Protein AF-A0A1N6KSN2-F1 (afdb_monomer_lite)

Radius of gyration: 19.01 Å; chains: 1; bounding box: 56×44×42 Å

Structure (mmCIF, N/CA/C/O backbone):
data_AF-A0A1N6KSN2-F1
#
_entry.id   AF-A0A1N6KSN2-F1
#
loop_
_atom_site.group_PDB
_atom_site.id
_atom_site.type_symbol
_atom_site.label_atom_id
_atom_site.label_alt_id
_atom_site.label_comp_id
_atom_site.label_asym_id
_atom_site.label_entity_id
_atom_site.label_seq_id
_atom_site.pdbx_PDB_ins_code
_atom_site.Cartn_x
_atom_site.Cartn_y
_atom_site.Cartn_z
_atom_site.occupancy
_atom_site.B_iso_or_equiv
_atom_site.auth_seq_id
_atom_site.auth_comp_id
_atom_site.auth_asym_id
_atom_site.auth_atom_id
_atom_site.pdbx_PDB_model_num
ATOM 1 N N . MET A 1 1 ? -28.261 -32.084 0.278 1.00 68.81 1 MET A N 1
ATOM 2 C CA . MET A 1 1 ? -27.807 -31.202 1.374 1.00 68.81 1 MET A CA 1
ATOM 3 C C . MET A 1 1 ? -26.708 -30.315 0.820 1.00 68.81 1 MET A C 1
ATOM 5 O O . MET A 1 1 ? -25.765 -30.848 0.254 1.00 68.81 1 MET A O 1
ATOM 9 N N . ILE A 1 2 ? -26.867 -28.996 0.893 1.00 79.31 2 ILE A N 1
ATOM 10 C CA . ILE A 1 2 ? -25.819 -28.039 0.513 1.00 79.31 2 ILE A CA 1
ATOM 11 C C . ILE A 1 2 ? -24.909 -27.906 1.736 1.00 79.31 2 ILE A C 1
ATOM 13 O O . ILE A 1 2 ? -25.411 -27.641 2.828 1.00 79.31 2 ILE A O 1
ATOM 17 N N . CYS A 1 3 ? -23.606 -28.151 1.588 1.00 79.75 3 CYS A N 1
ATOM 18 C CA . CYS A 1 3 ? -22.663 -27.915 2.680 1.00 79.75 3 CYS A CA 1
ATOM 19 C C . CYS A 1 3 ? -22.735 -26.440 3.108 1.00 79.75 3 CYS A C 1
ATOM 21 O O . CYS A 1 3 ? -22.799 -25.570 2.234 1.00 79.75 3 CYS A O 1
ATOM 23 N N . PRO A 1 4 ? -22.720 -26.133 4.417 1.00 83.50 4 PRO A N 1
ATOM 24 C CA . PRO A 1 4 ? -22.638 -24.750 4.861 1.00 83.50 4 PRO A CA 1
ATOM 25 C C . PRO A 1 4 ? -21.364 -24.101 4.296 1.00 83.50 4 PRO A C 1
ATOM 27 O O . PRO A 1 4 ? -20.349 -24.789 4.136 1.00 83.50 4 PRO A O 1
ATOM 30 N N . PRO A 1 5 ? -21.397 -22.796 3.972 1.00 84.69 5 PRO A N 1
ATOM 31 C CA . PRO A 1 5 ? -20.230 -22.109 3.443 1.00 84.69 5 PRO A CA 1
ATOM 32 C C . PRO A 1 5 ? -19.075 -22.200 4.439 1.00 84.69 5 PRO A C 1
ATOM 34 O O . PRO A 1 5 ? -19.265 -22.084 5.653 1.00 84.69 5 PRO A O 1
ATOM 37 N N . HIS A 1 6 ? -17.865 -22.403 3.920 1.00 84.50 6 HIS A N 1
ATOM 38 C CA . HIS A 1 6 ? -16.674 -22.377 4.754 1.00 84.50 6 HIS A CA 1
ATOM 39 C C . HIS A 1 6 ? -16.529 -21.005 5.426 1.00 84.50 6 HIS A C 1
ATOM 41 O O . HIS A 1 6 ? -16.805 -19.979 4.794 1.00 84.50 6 HIS A O 1
ATOM 47 N N . PRO A 1 7 ? -16.073 -20.963 6.691 1.00 85.94 7 PRO A N 1
ATOM 48 C CA . PRO A 1 7 ? -15.763 -19.697 7.330 1.00 85.94 7 PRO A CA 1
ATOM 49 C C . PRO A 1 7 ? -14.692 -18.958 6.511 1.00 85.94 7 PRO A C 1
ATOM 51 O O . PRO A 1 7 ? -13.783 -19.598 5.970 1.00 85.94 7 PRO A O 1
ATOM 54 N N . PRO A 1 8 ? -14.766 -17.618 6.418 1.00 86.19 8 PRO A N 1
ATOM 55 C CA . PRO A 1 8 ? -13.778 -16.844 5.682 1.00 86.19 8 PRO A CA 1
ATOM 56 C C . PRO A 1 8 ? -12.383 -17.085 6.258 1.00 86.19 8 PRO A C 1
ATOM 58 O O . PRO A 1 8 ? -12.214 -17.202 7.474 1.00 86.19 8 PRO A O 1
ATOM 61 N N . ALA A 1 9 ? -11.370 -17.137 5.395 1.00 92.25 9 ALA A N 1
ATOM 62 C CA . ALA A 1 9 ? -9.987 -17.286 5.832 1.00 92.25 9 ALA A CA 1
ATOM 63 C C . ALA A 1 9 ? -9.600 -16.161 6.810 1.00 92.25 9 ALA A C 1
ATOM 65 O O . ALA A 1 9 ? -10.064 -15.028 6.674 1.00 92.25 9 ALA A O 1
ATOM 66 N N . LYS A 1 10 ? -8.701 -16.441 7.766 1.00 91.19 10 LYS A N 1
ATOM 67 C CA . LYS A 1 10 ? -8.239 -15.447 8.761 1.00 91.19 10 LYS A CA 1
ATOM 68 C C . LYS A 1 10 ? -7.744 -14.146 8.117 1.00 91.19 10 LYS A C 1
ATOM 70 O O . LYS A 1 10 ? -7.978 -13.073 8.658 1.00 91.19 10 LYS A O 1
ATOM 75 N N . LEU A 1 11 ? -7.109 -14.247 6.946 1.00 88.69 11 LEU A N 1
ATOM 76 C CA . LEU A 1 11 ? -6.671 -13.097 6.153 1.00 88.69 11 LEU A CA 1
ATOM 77 C C . LEU A 1 11 ? -7.849 -12.200 5.749 1.00 88.69 11 LEU A C 1
ATOM 79 O O . LEU A 1 11 ? -7.788 -10.989 5.926 1.00 88.69 11 LEU A O 1
ATOM 83 N N . VAL A 1 12 ? -8.933 -12.801 5.255 1.00 89.94 12 VAL A N 1
ATOM 84 C CA . VAL A 1 12 ? -10.146 -12.080 4.851 1.00 89.94 12 VAL A CA 1
ATOM 85 C C . VAL A 1 12 ? -10.809 -11.452 6.071 1.00 89.94 12 VAL A C 1
ATOM 87 O O . VAL A 1 12 ? -11.168 -10.284 6.023 1.00 89.94 12 VAL A O 1
ATOM 90 N N . GLN A 1 13 ? -10.907 -12.182 7.186 1.00 91.50 13 GLN A N 1
ATOM 91 C CA . GLN A 1 13 ? -11.466 -11.642 8.430 1.00 91.50 13 GLN A CA 1
ATOM 92 C C . GLN A 1 13 ? -10.679 -10.422 8.925 1.00 91.50 13 GLN A C 1
ATOM 94 O O . GLN A 1 13 ? -11.270 -9.389 9.225 1.00 91.50 13 GLN A O 1
ATOM 99 N N . GLY A 1 14 ? -9.346 -10.514 8.958 1.00 90.50 14 GLY A N 1
ATOM 100 C CA . GLY A 1 14 ? -8.481 -9.402 9.351 1.00 90.50 14 GLY A CA 1
ATOM 101 C C . GLY A 1 14 ? -8.515 -8.237 8.362 1.00 90.50 14 GLY A C 1
ATOM 102 O O . GLY A 1 14 ? -8.402 -7.084 8.762 1.00 90.50 14 GLY A O 1
ATOM 103 N N . TRP A 1 15 ? -8.701 -8.505 7.069 1.00 88.88 15 TRP A N 1
ATOM 104 C CA . TRP A 1 15 ? -8.874 -7.445 6.082 1.00 88.88 15 TRP A CA 1
ATOM 105 C C . TRP A 1 15 ? -10.213 -6.719 6.270 1.00 88.88 15 TRP A C 1
ATOM 107 O O . TRP A 1 15 ? -10.214 -5.498 6.399 1.00 88.88 1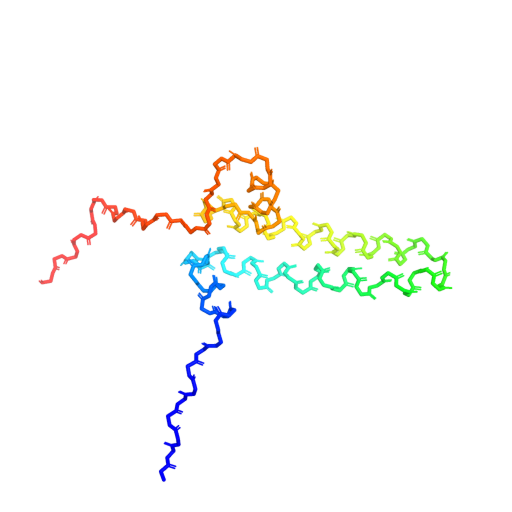5 TRP A O 1
ATOM 117 N N . MET A 1 16 ? -11.318 -7.457 6.407 1.00 90.06 16 MET A N 1
ATOM 118 C CA . MET A 1 16 ? -12.652 -6.899 6.665 1.00 90.06 16 MET A CA 1
ATOM 119 C C . MET A 1 16 ? -12.712 -6.102 7.973 1.00 90.06 16 MET A C 1
ATOM 121 O O . MET A 1 16 ? -13.362 -5.065 8.033 1.00 90.06 16 MET A O 1
ATOM 125 N N . ALA A 1 17 ? -12.009 -6.548 9.018 1.00 90.50 17 ALA A N 1
ATOM 126 C CA . ALA A 1 17 ? -11.968 -5.841 10.297 1.00 90.50 17 ALA A CA 1
ATOM 127 C C . ALA A 1 17 ? -11.315 -4.450 10.206 1.00 90.50 17 ALA A C 1
ATOM 129 O O . ALA A 1 17 ? -11.661 -3.575 10.992 1.00 90.50 17 ALA A O 1
ATOM 130 N N . ARG A 1 18 ? -10.389 -4.243 9.260 1.00 89.81 18 ARG A N 1
ATOM 131 C CA . ARG A 1 18 ? -9.634 -2.986 9.088 1.00 89.81 18 ARG A CA 1
ATOM 132 C C . ARG A 1 18 ? -10.245 -2.023 8.065 1.00 89.81 18 ARG A C 1
ATOM 134 O O . ARG A 1 18 ? -9.769 -0.901 7.949 1.00 89.81 18 ARG A O 1
ATOM 141 N N . HIS A 1 19 ? -11.264 -2.466 7.331 1.00 92.19 19 HIS A N 1
ATOM 142 C CA . HIS A 1 19 ? -11.942 -1.695 6.285 1.00 92.19 19 HIS A CA 1
ATOM 143 C C . HIS A 1 19 ? -13.442 -1.673 6.577 1.00 92.19 19 HIS A C 1
ATOM 145 O O . HIS A 1 19 ? -14.236 -2.310 5.882 1.00 92.19 19 HIS A O 1
ATOM 151 N N . GLN A 1 20 ? -13.819 -1.006 7.667 1.00 92.25 20 GLN A N 1
ATOM 152 C CA . GLN A 1 20 ? -15.211 -0.903 8.090 1.00 92.25 20 GLN A CA 1
ATOM 153 C C . GLN A 1 20 ? -15.933 0.223 7.341 1.00 92.25 20 GLN A C 1
ATOM 155 O O . GLN A 1 20 ? -17.146 0.138 7.139 1.00 92.25 20 GLN A O 1
ATOM 160 N N . ASP A 1 21 ? -15.212 1.268 6.916 1.00 91.06 21 ASP A N 1
ATOM 161 C CA . ASP A 1 21 ? -15.767 2.337 6.094 1.00 91.06 21 ASP A CA 1
ATOM 162 C C . ASP A 1 21 ? -15.877 1.902 4.616 1.00 91.06 21 ASP A C 1
ATOM 164 O O . ASP A 1 21 ? -14.878 1.524 3.993 1.00 91.06 21 ASP A O 1
ATOM 168 N N . PRO A 1 22 ? -17.072 1.997 3.999 1.00 93.88 22 PRO A N 1
ATOM 169 C CA . PRO A 1 22 ? -17.262 1.618 2.600 1.00 93.88 22 PRO A CA 1
ATOM 170 C C . PRO A 1 22 ? -16.384 2.405 1.620 1.00 93.88 22 PRO A C 1
ATOM 172 O O . PRO A 1 22 ? -15.995 1.874 0.583 1.00 93.88 22 PRO A O 1
ATOM 175 N N . THR A 1 23 ? -16.055 3.661 1.933 1.00 94.44 23 THR A N 1
ATOM 176 C CA . THR A 1 23 ? -15.193 4.500 1.089 1.00 94.44 23 THR A CA 1
ATOM 177 C C . THR A 1 23 ? -13.774 3.962 1.109 1.00 94.44 23 THR A C 1
ATOM 179 O O . THR A 1 23 ? -13.191 3.729 0.053 1.00 94.44 23 THR A O 1
ATOM 182 N N . SER A 1 24 ? -13.238 3.707 2.305 1.00 94.00 24 SER A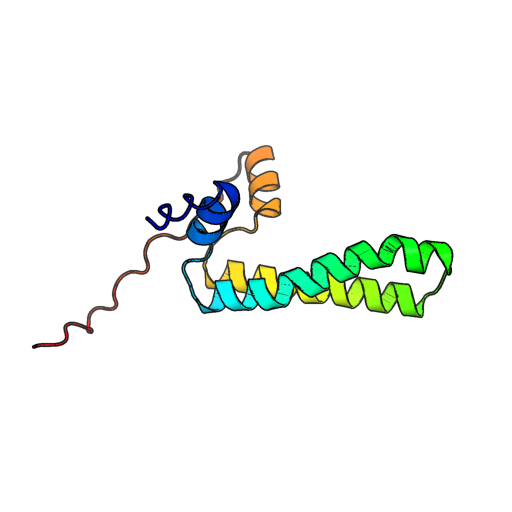 N 1
ATOM 183 C CA . SER A 1 24 ? -11.924 3.086 2.481 1.00 94.00 24 SER A CA 1
ATOM 184 C C . SER A 1 24 ? -11.845 1.742 1.758 1.00 94.00 24 SER A C 1
ATOM 186 O O . SER A 1 24 ? -10.911 1.507 0.989 1.00 94.00 24 SER A O 1
ATOM 188 N N . PHE A 1 25 ? -12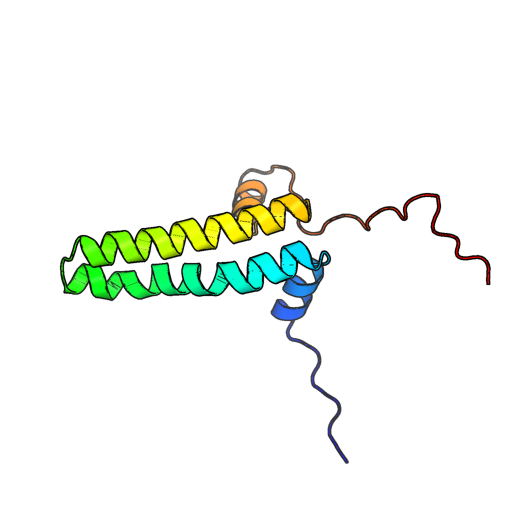.862 0.892 1.922 1.00 95.19 25 PHE A N 1
ATOM 189 C CA . PHE A 1 25 ? -12.959 -0.400 1.245 1.00 95.19 25 PHE A CA 1
ATOM 190 C C . PHE A 1 25 ? -12.891 -0.263 -0.283 1.00 95.19 25 PHE A C 1
ATOM 192 O O . PHE A 1 25 ? -12.095 -0.939 -0.936 1.00 95.19 25 PHE A O 1
ATOM 199 N N . VAL A 1 26 ? -13.700 0.626 -0.869 1.00 97.44 26 VAL A N 1
ATOM 200 C CA . VAL A 1 26 ? -13.745 0.833 -2.326 1.00 97.44 26 VAL A CA 1
ATOM 201 C C . VAL A 1 26 ? -12.427 1.399 -2.845 1.00 97.44 26 VAL A C 1
ATOM 203 O O . VAL A 1 26 ? -11.929 0.930 -3.868 1.00 97.44 26 VAL A O 1
ATOM 206 N N . LEU A 1 27 ? -11.823 2.353 -2.132 1.00 97.75 27 LEU A N 1
ATOM 207 C CA . LEU A 1 27 ? -10.510 2.886 -2.492 1.00 97.75 27 LEU A CA 1
ATOM 208 C C . LEU A 1 27 ? -9.456 1.774 -2.521 1.00 97.75 27 LEU A C 1
ATOM 210 O O . LEU A 1 27 ? -8.676 1.705 -3.465 1.00 97.75 27 LEU A O 1
ATOM 214 N N . HIS A 1 28 ? -9.484 0.836 -1.574 1.00 96.62 28 HIS A N 1
ATOM 215 C CA . HIS A 1 28 ? -8.593 -0.325 -1.608 1.00 96.62 28 HIS A CA 1
ATOM 216 C C . HIS A 1 28 ? -8.881 -1.265 -2.780 1.00 96.62 28 HIS A C 1
ATOM 218 O O . HIS A 1 28 ? -7.945 -1.705 -3.445 1.00 96.62 28 HIS A O 1
ATOM 224 N N . MET A 1 29 ? -10.151 -1.538 -3.089 1.00 97.31 29 MET A N 1
ATOM 225 C CA . MET A 1 29 ? -10.512 -2.352 -4.258 1.00 97.31 29 MET A CA 1
ATOM 226 C C . MET A 1 29 ? -10.029 -1.740 -5.578 1.00 97.31 29 MET A C 1
ATOM 228 O O . MET A 1 29 ? -9.665 -2.480 -6.489 1.00 97.31 29 MET A O 1
ATOM 232 N N . ILE A 1 30 ? -9.974 -0.409 -5.674 1.00 98.12 30 ILE A N 1
ATOM 233 C CA . ILE A 1 30 ? -9.451 0.306 -6.846 1.00 98.12 30 ILE A CA 1
ATOM 234 C C . ILE A 1 30 ? -7.919 0.398 -6.816 1.00 98.12 30 ILE A C 1
ATOM 236 O O . ILE A 1 30 ? -7.285 0.280 -7.860 1.00 98.12 30 ILE A O 1
ATOM 240 N N . GLY A 1 31 ? -7.314 0.617 -5.647 1.00 98.19 31 GLY A N 1
ATOM 241 C CA . GLY A 1 31 ? -5.882 0.880 -5.502 1.00 98.19 31 GLY A CA 1
ATOM 242 C C . GLY A 1 31 ? -4.997 -0.369 -5.503 1.00 98.19 31 GLY A C 1
ATOM 243 O O . GLY A 1 31 ? -3.886 -0.322 -6.029 1.00 98.19 31 GLY A O 1
ATOM 244 N N . ILE A 1 32 ? -5.477 -1.504 -4.979 1.00 97.25 32 ILE A N 1
ATOM 245 C CA . ILE A 1 32 ? -4.695 -2.751 -4.910 1.00 97.25 32 ILE A CA 1
ATOM 246 C C . ILE A 1 32 ? -4.319 -3.279 -6.310 1.00 97.25 32 ILE A C 1
ATOM 248 O O . ILE A 1 32 ? -3.133 -3.556 -6.524 1.00 97.25 32 ILE A O 1
ATOM 252 N N . PRO A 1 33 ? -5.247 -3.407 -7.285 1.00 98.44 33 PRO A N 1
ATOM 253 C CA . PRO A 1 33 ? -4.912 -3.928 -8.611 1.00 98.44 33 PRO A CA 1
ATOM 254 C C . PRO A 1 33 ? -3.782 -3.174 -9.340 1.00 98.44 33 PRO A C 1
ATOM 256 O O . PRO A 1 33 ? -2.833 -3.839 -9.762 1.00 98.44 33 PRO A O 1
ATOM 259 N N . PRO A 1 34 ? -3.797 -1.828 -9.475 1.00 98.44 34 PRO A N 1
ATOM 260 C CA . PRO A 1 34 ? -2.703 -1.106 -10.121 1.00 98.44 34 PRO A CA 1
ATOM 261 C C . PRO A 1 34 ? -1.397 -1.183 -9.324 1.00 98.44 34 PRO A C 1
ATOM 263 O O . PRO A 1 34 ? -0.340 -1.287 -9.939 1.00 98.44 34 PRO A O 1
ATOM 266 N N . THR A 1 35 ? -1.430 -1.233 -7.988 1.00 98.31 35 THR A N 1
ATOM 267 C CA . THR A 1 35 ? -0.206 -1.442 -7.199 1.00 98.31 35 THR A CA 1
ATOM 268 C C . THR A 1 35 ? 0.435 -2.796 -7.485 1.00 98.31 35 THR A C 1
ATOM 270 O O . THR A 1 35 ? 1.638 -2.856 -7.746 1.00 98.31 35 THR A O 1
ATOM 273 N N . ILE A 1 36 ? -0.356 -3.875 -7.494 1.00 98.19 36 ILE A N 1
ATOM 274 C CA . ILE A 1 36 ? 0.134 -5.216 -7.842 1.00 98.19 36 ILE A CA 1
ATOM 275 C C . ILE A 1 36 ? 0.668 -5.220 -9.276 1.00 98.19 36 ILE A C 1
ATOM 277 O O . ILE A 1 36 ? 1.776 -5.695 -9.517 1.00 98.19 36 ILE A O 1
ATOM 281 N N . LEU A 1 37 ? -0.082 -4.654 -10.224 1.00 98.25 37 LEU A N 1
ATOM 282 C CA . LEU A 1 37 ? 0.326 -4.598 -11.625 1.00 98.25 37 LEU A CA 1
ATOM 283 C C . LEU A 1 37 ? 1.631 -3.812 -11.816 1.00 98.25 37 LEU A C 1
ATOM 285 O O . LEU A 1 37 ? 2.502 -4.259 -12.556 1.00 98.25 37 LEU A O 1
ATOM 289 N N . GLY A 1 38 ? 1.796 -2.688 -11.115 1.00 97.88 38 GLY A N 1
ATOM 290 C CA . GLY A 1 38 ? 3.026 -1.898 -11.113 1.00 97.88 38 GLY A CA 1
ATOM 291 C C . GLY A 1 38 ? 4.247 -2.736 -10.728 1.00 97.88 38 GLY A C 1
ATOM 292 O O . GLY A 1 38 ? 5.240 -2.725 -11.454 1.00 97.88 38 GLY A O 1
ATOM 293 N N . ILE A 1 39 ? 4.146 -3.537 -9.659 1.00 97.62 39 ILE A N 1
ATOM 294 C CA . ILE A 1 39 ? 5.208 -4.468 -9.234 1.00 97.62 39 ILE A CA 1
ATOM 295 C C . ILE A 1 39 ? 5.438 -5.565 -10.281 1.00 97.62 39 ILE A C 1
ATOM 297 O O . ILE A 1 39 ? 6.578 -5.854 -10.640 1.00 97.62 39 ILE A O 1
ATOM 301 N N . LEU A 1 40 ? 4.370 -6.179 -10.798 1.00 97.88 40 LEU A N 1
ATOM 302 C CA . LEU A 1 40 ? 4.474 -7.256 -11.790 1.00 97.88 40 LEU A CA 1
ATOM 303 C C . LEU A 1 40 ? 5.071 -6.791 -13.128 1.00 97.88 40 LEU A C 1
ATOM 305 O O . LEU A 1 40 ? 5.564 -7.617 -13.893 1.00 97.88 40 LEU A O 1
ATOM 309 N N . MET A 1 41 ? 5.077 -5.485 -13.407 1.00 96.75 41 MET A N 1
ATOM 310 C CA . MET A 1 41 ? 5.747 -4.902 -14.574 1.00 96.75 41 MET A CA 1
ATOM 311 C C . MET A 1 41 ? 7.274 -4.803 -14.425 1.00 96.75 41 MET A C 1
ATOM 313 O O . MET A 1 41 ? 7.950 -4.561 -15.428 1.00 96.75 41 MET A O 1
ATOM 317 N N . ILE A 1 42 ? 7.838 -5.020 -13.226 1.00 93.94 42 ILE A N 1
ATOM 318 C CA . ILE A 1 42 ? 9.286 -4.900 -12.990 1.00 93.94 42 ILE A CA 1
ATOM 319 C C . ILE A 1 42 ? 10.108 -5.804 -13.924 1.00 93.94 42 ILE A C 1
ATOM 321 O O . ILE A 1 42 ? 10.941 -5.272 -14.659 1.00 93.94 42 ILE A O 1
ATOM 325 N N . PRO A 1 43 ? 9.853 -7.128 -14.002 1.00 96.25 43 PRO A N 1
ATOM 326 C CA . PRO A 1 43 ? 10.609 -8.010 -14.889 1.00 96.25 43 PRO A CA 1
ATOM 327 C C . PRO A 1 43 ? 10.540 -7.581 -16.361 1.00 96.25 43 PRO A C 1
ATOM 329 O O . PRO A 1 43 ? 11.533 -7.664 -17.082 1.00 96.25 43 PRO A O 1
ATOM 332 N N . ILE A 1 44 ? 9.382 -7.071 -16.797 1.00 95.88 44 ILE A N 1
ATOM 333 C CA . ILE A 1 44 ? 9.132 -6.672 -18.186 1.00 95.88 44 ILE A CA 1
ATOM 334 C C . ILE A 1 44 ? 9.978 -5.457 -18.552 1.00 95.88 44 ILE A C 1
ATOM 336 O O . ILE A 1 44 ? 10.694 -5.502 -19.552 1.00 95.88 44 ILE A O 1
ATOM 340 N N . TYR A 1 45 ? 9.949 -4.382 -17.755 1.00 93.81 45 TYR A N 1
ATOM 341 C CA . TYR A 1 45 ? 10.779 -3.223 -18.088 1.00 93.81 45 TYR A CA 1
ATOM 342 C C . TYR A 1 45 ? 12.267 -3.540 -17.928 1.00 93.81 45 TYR A C 1
ATOM 344 O O . TYR A 1 45 ? 13.056 -3.023 -18.714 1.00 93.81 45 TYR A O 1
ATOM 352 N N . THR A 1 46 ? 12.667 -4.385 -16.963 1.00 93.81 46 THR A N 1
ATOM 353 C CA . THR A 1 46 ? 14.081 -4.771 -16.812 1.00 93.81 46 THR A CA 1
ATOM 354 C C . THR A 1 46 ? 14.580 -5.571 -18.010 1.00 93.81 46 THR A C 1
ATOM 356 O O . THR A 1 46 ? 15.703 -5.354 -18.449 1.00 93.81 46 THR A O 1
ATOM 359 N N . TYR A 1 47 ? 13.738 -6.442 -18.577 1.00 97.25 47 TYR A N 1
ATOM 360 C CA . TYR A 1 47 ? 14.062 -7.213 -19.775 1.00 97.25 47 TYR A CA 1
ATOM 361 C C . TYR A 1 47 ? 14.131 -6.327 -21.026 1.00 97.25 47 TYR A C 1
ATOM 363 O O . TYR A 1 47 ? 15.053 -6.448 -21.825 1.00 97.25 47 TYR A O 1
ATOM 371 N N . LEU A 1 48 ? 13.170 -5.414 -21.186 1.00 97.06 48 LEU A N 1
ATOM 372 C CA . LEU A 1 48 ? 13.094 -4.523 -22.348 1.00 97.06 48 LEU A CA 1
ATOM 373 C C . LEU A 1 48 ? 14.023 -3.305 -22.253 1.00 97.06 48 LEU A C 1
ATOM 375 O O . LEU A 1 48 ? 14.174 -2.587 -23.238 1.00 97.06 48 LEU A O 1
ATOM 379 N N . PHE A 1 49 ? 14.570 -3.025 -21.067 1.00 96.31 49 PHE A N 1
ATOM 380 C CA . PHE A 1 49 ? 15.293 -1.796 -20.730 1.00 96.31 49 PHE A CA 1
ATOM 381 C C . PHE A 1 49 ? 14.549 -0.519 -21.181 1.00 96.31 49 PHE A C 1
ATOM 383 O O . PHE A 1 49 ? 15.125 0.424 -21.722 1.00 96.31 49 PHE A O 1
ATOM 390 N N . SER A 1 50 ? 13.225 -0.509 -20.994 1.00 97.25 50 SER A N 1
ATOM 391 C CA . SER A 1 50 ? 12.324 0.488 -21.583 1.00 97.25 50 SER A CA 1
ATOM 392 C C . SER A 1 50 ? 11.879 1.541 -20.570 1.00 97.25 50 SER A C 1
ATOM 394 O O . SER A 1 50 ? 11.118 1.249 -19.643 1.00 97.25 50 SER A O 1
ATOM 396 N N . LEU A 1 51 ? 12.305 2.791 -20.782 1.00 96.56 51 LEU A N 1
ATOM 397 C CA . LEU A 1 51 ? 11.911 3.930 -19.947 1.00 96.56 51 LEU A CA 1
ATOM 398 C C . LEU A 1 51 ? 10.384 4.170 -19.933 1.00 96.56 51 LEU A C 1
ATOM 400 O O . LEU A 1 51 ? 9.844 4.359 -18.844 1.00 96.56 51 LEU A O 1
ATOM 404 N N . PRO A 1 52 ? 9.647 4.112 -21.063 1.00 97.44 52 PRO A N 1
ATOM 405 C CA . PRO A 1 52 ? 8.187 4.227 -21.037 1.00 97.44 52 PRO A CA 1
ATOM 406 C C . PRO A 1 52 ? 7.500 3.175 -20.157 1.00 97.44 52 PRO A C 1
ATOM 408 O O . PRO A 1 52 ? 6.595 3.512 -19.395 1.00 97.44 52 PRO A O 1
ATOM 411 N N . VAL A 1 53 ? 7.946 1.914 -20.217 1.00 97.12 53 VAL A N 1
ATOM 412 C CA . VAL A 1 53 ? 7.369 0.834 -19.396 1.00 97.12 53 VAL A CA 1
ATOM 413 C C . VAL A 1 53 ? 7.711 1.041 -17.922 1.00 97.12 53 VAL A C 1
ATOM 415 O O . VAL A 1 53 ? 6.848 0.844 -17.069 1.00 97.12 53 VAL A O 1
ATOM 418 N N . PHE A 1 54 ? 8.930 1.497 -17.617 1.00 97.31 54 PHE A N 1
ATOM 419 C CA . PHE A 1 54 ? 9.312 1.875 -16.258 1.00 97.31 54 PHE A CA 1
ATOM 420 C C . PHE A 1 54 ? 8.406 2.982 -15.702 1.00 97.31 54 PHE A C 1
ATOM 422 O O . PHE A 1 54 ? 7.859 2.832 -14.613 1.00 97.31 54 PHE A O 1
ATOM 429 N N . LEU A 1 55 ? 8.194 4.067 -16.453 1.00 98.06 55 LEU A N 1
ATOM 430 C CA . LEU A 1 55 ? 7.340 5.172 -16.011 1.00 98.06 55 LEU A CA 1
ATOM 431 C C . LEU A 1 55 ? 5.889 4.723 -15.818 1.00 98.06 55 LEU A C 1
ATOM 433 O O . LEU A 1 55 ? 5.261 5.086 -14.828 1.00 98.06 55 LEU A O 1
ATOM 437 N N . PHE A 1 56 ? 5.369 3.891 -16.721 1.00 97.62 56 PHE A N 1
ATOM 438 C CA . PHE A 1 56 ? 4.031 3.323 -16.589 1.00 97.62 56 PHE A CA 1
ATOM 439 C C . PHE A 1 56 ? 3.900 2.432 -15.341 1.00 97.62 56 PHE A C 1
ATOM 441 O O . PHE A 1 56 ? 2.972 2.608 -14.553 1.00 97.62 56 PHE A O 1
ATOM 448 N N . SER A 1 57 ? 4.861 1.529 -15.116 1.00 97.62 57 SER A N 1
ATOM 449 C CA . SER A 1 57 ? 4.955 0.686 -13.914 1.00 97.62 57 SER A CA 1
ATOM 450 C C . SER A 1 57 ? 4.997 1.529 -12.637 1.00 97.62 57 SER A C 1
ATOM 452 O O . SER A 1 57 ? 4.244 1.265 -11.697 1.00 97.62 57 SER A O 1
ATOM 454 N N . LEU A 1 58 ? 5.814 2.585 -12.629 1.00 98.00 58 LEU A N 1
ATOM 455 C CA . LEU A 1 58 ? 5.957 3.492 -11.497 1.00 98.00 58 LEU A CA 1
ATOM 456 C C . LEU A 1 58 ? 4.654 4.245 -11.202 1.00 98.00 58 LEU A C 1
ATOM 458 O O . LEU A 1 58 ? 4.249 4.317 -10.045 1.00 98.00 58 LEU A O 1
ATOM 462 N N . VAL A 1 59 ? 3.975 4.770 -12.226 1.00 98.38 59 VAL A N 1
ATOM 463 C CA . VAL A 1 59 ? 2.692 5.475 -12.067 1.00 98.38 59 VAL A CA 1
ATOM 464 C C . VAL A 1 59 ? 1.610 4.539 -11.537 1.00 98.38 59 VAL A C 1
ATOM 466 O O . VAL A 1 59 ? 0.879 4.922 -10.626 1.00 98.38 59 VAL A O 1
ATOM 469 N N . LEU A 1 60 ? 1.523 3.309 -12.052 1.00 98.50 60 LEU A N 1
ATOM 470 C CA . LEU A 1 60 ? 0.591 2.304 -11.538 1.00 98.50 60 LEU A CA 1
ATOM 471 C C . LEU A 1 60 ? 0.860 1.989 -10.066 1.00 98.50 60 LEU A C 1
ATOM 473 O O . LEU A 1 60 ? -0.067 1.997 -9.254 1.00 98.50 60 LEU A O 1
ATOM 477 N N . PHE A 1 61 ? 2.129 1.756 -9.721 1.00 98.31 61 PHE A N 1
ATOM 478 C CA . PHE A 1 61 ? 2.529 1.454 -8.356 1.00 98.31 61 PHE A CA 1
ATOM 479 C C . PHE A 1 61 ? 2.197 2.609 -7.412 1.00 98.31 61 PHE A C 1
ATOM 481 O O . PHE A 1 61 ? 1.396 2.434 -6.497 1.00 98.31 61 PHE A O 1
ATOM 488 N N . VAL A 1 62 ? 2.768 3.792 -7.663 1.00 98.44 62 VAL A N 1
ATOM 489 C CA . VAL A 1 62 ? 2.627 4.970 -6.798 1.00 98.44 62 VAL A CA 1
ATOM 490 C C . VAL A 1 62 ? 1.176 5.437 -6.755 1.00 98.44 62 VAL A C 1
ATOM 492 O O . VAL A 1 62 ? 0.649 5.665 -5.672 1.00 98.44 62 VAL A O 1
ATOM 495 N N . GLY A 1 63 ? 0.502 5.526 -7.903 1.00 98.50 63 GLY A N 1
ATOM 496 C CA . GLY A 1 63 ? -0.893 5.957 -7.981 1.00 98.50 63 GLY A CA 1
ATOM 497 C C . GLY A 1 63 ? -1.834 5.019 -7.229 1.00 98.50 63 GLY A C 1
ATOM 498 O O . GLY A 1 63 ? -2.605 5.470 -6.382 1.00 98.50 63 GLY A O 1
ATOM 499 N N . GLY A 1 64 ? -1.727 3.708 -7.465 1.00 98.44 64 GLY A N 1
ATOM 500 C CA . GLY A 1 64 ? -2.507 2.710 -6.730 1.00 98.44 64 GLY A CA 1
ATOM 501 C C . GLY A 1 64 ? -2.237 2.734 -5.226 1.00 98.44 64 GLY A C 1
ATOM 502 O O . GLY A 1 64 ? -3.153 2.588 -4.415 1.00 98.44 64 GLY A O 1
ATOM 503 N N . TYR A 1 65 ? -0.984 2.977 -4.845 1.00 97.94 65 TYR A N 1
ATOM 504 C CA . TYR A 1 65 ? -0.556 2.998 -3.453 1.00 97.94 65 TYR A CA 1
ATOM 505 C C . TYR A 1 65 ? -1.064 4.246 -2.724 1.00 97.94 65 TYR A C 1
ATOM 507 O O . TYR A 1 6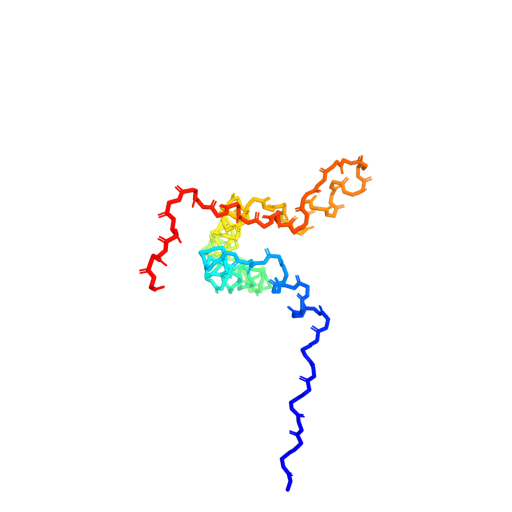5 ? -1.577 4.153 -1.611 1.00 97.94 65 TYR A O 1
ATOM 515 N N . MET A 1 66 ? -1.030 5.410 -3.378 1.00 98.44 66 MET A N 1
ATOM 516 C CA . MET A 1 66 ? -1.603 6.647 -2.840 1.00 98.44 66 MET A CA 1
ATOM 517 C C . MET A 1 66 ? -3.113 6.531 -2.603 1.00 98.44 66 MET A C 1
ATOM 519 O O . MET A 1 66 ? -3.605 7.017 -1.585 1.00 98.44 66 MET A O 1
ATOM 523 N N . ILE A 1 67 ? -3.846 5.858 -3.497 1.00 98.44 67 ILE A N 1
ATOM 524 C CA . ILE A 1 67 ? -5.286 5.609 -3.325 1.00 98.44 67 ILE A CA 1
ATOM 525 C C . ILE A 1 67 ? -5.549 4.764 -2.065 1.00 98.44 67 ILE A C 1
ATOM 527 O O . ILE A 1 67 ? -6.461 5.075 -1.299 1.00 98.44 67 ILE A O 1
ATOM 531 N N . GLN A 1 68 ? -4.734 3.736 -1.812 1.00 97.38 68 GLN A N 1
ATOM 532 C CA . GLN A 1 68 ? -4.842 2.910 -0.600 1.00 97.38 68 GLN A CA 1
ATOM 533 C C . GLN A 1 68 ? -4.546 3.721 0.670 1.00 97.38 68 GLN A C 1
ATOM 535 O O . GLN A 1 68 ? -5.311 3.669 1.632 1.00 97.38 68 GLN A O 1
ATOM 540 N N . PHE A 1 69 ? -3.493 4.548 0.654 1.00 97.06 69 PHE A N 1
ATOM 541 C CA . PHE A 1 69 ? -3.170 5.451 1.766 1.00 97.06 69 PHE A CA 1
ATOM 542 C C . PHE A 1 69 ? -4.300 6.434 2.062 1.00 97.06 69 PHE A C 1
ATOM 544 O O . PHE A 1 69 ? -4.595 6.693 3.228 1.00 97.06 69 PHE A O 1
ATOM 551 N N . LEU A 1 70 ? -4.963 6.953 1.026 1.00 97.69 70 LEU A N 1
ATOM 552 C CA . LEU A 1 70 ? -6.140 7.796 1.200 1.00 97.69 70 LEU A CA 1
ATOM 553 C C . LEU A 1 70 ? -7.285 7.024 1.871 1.00 97.69 70 LEU A C 1
ATOM 555 O O . LEU A 1 70 ? -7.921 7.560 2.773 1.00 97.69 70 LEU A O 1
ATOM 559 N N . GLY A 1 71 ? -7.515 5.766 1.485 1.00 96.12 71 GLY A N 1
ATOM 560 C CA . GLY A 1 71 ? -8.489 4.896 2.149 1.00 96.12 71 GLY A CA 1
ATOM 561 C C . GLY A 1 71 ? -8.203 4.743 3.644 1.00 96.12 71 GLY A C 1
ATOM 562 O O . GLY A 1 71 ? -9.075 5.010 4.468 1.00 96.12 71 GLY A O 1
ATOM 563 N N . HIS A 1 72 ? -6.957 4.426 3.998 1.00 95.44 72 HIS A N 1
ATOM 564 C CA . HIS A 1 72 ? -6.510 4.328 5.391 1.00 95.44 72 HIS A CA 1
ATOM 565 C C . HIS A 1 72 ? -6.660 5.644 6.165 1.00 95.44 72 HIS A C 1
ATOM 567 O O . HIS A 1 72 ? -7.160 5.649 7.290 1.00 95.44 72 HIS A O 1
ATOM 573 N N . ALA A 1 73 ? -6.302 6.775 5.551 1.00 94.69 73 ALA A N 1
ATOM 574 C CA . ALA A 1 73 ? -6.456 8.091 6.162 1.00 94.69 73 ALA A CA 1
ATOM 575 C C . ALA A 1 73 ? -7.928 8.439 6.448 1.00 94.69 73 ALA A C 1
ATOM 577 O O . ALA A 1 73 ? -8.224 9.028 7.487 1.00 94.69 73 ALA A O 1
ATOM 578 N N . LEU A 1 74 ? -8.852 8.058 5.556 1.00 93.62 74 LEU A N 1
ATOM 579 C CA . LEU A 1 74 ? -10.294 8.258 5.739 1.00 93.62 74 LEU A CA 1
ATOM 580 C C . LEU A 1 74 ? -10.901 7.307 6.783 1.00 93.62 74 LEU A C 1
ATOM 582 O O . LEU A 1 74 ? -11.797 7.709 7.524 1.00 93.62 74 LEU A O 1
ATOM 586 N N . GLU A 1 75 ? -10.414 6.067 6.857 1.00 93.38 75 GLU A N 1
ATOM 587 C CA . GLU A 1 75 ? -10.778 5.105 7.908 1.00 93.38 75 GLU A CA 1
ATOM 588 C C . GLU A 1 75 ? -10.253 5.552 9.286 1.00 93.38 75 GLU A C 1
ATOM 590 O O . GLU A 1 75 ? -10.887 5.303 10.309 1.00 93.38 75 GLU A O 1
ATOM 595 N N . GLY A 1 76 ? -9.102 6.232 9.318 1.00 92.94 76 GLY A N 1
ATOM 596 C CA . GLY A 1 76 ? -8.375 6.567 10.543 1.00 92.94 76 GLY A CA 1
ATOM 597 C C . GLY A 1 76 ? -7.487 5.426 11.049 1.00 92.94 76 GLY A C 1
ATOM 598 O O . GLY A 1 76 ? -7.233 5.337 12.250 1.00 92.94 76 GLY A O 1
ATOM 599 N N . THR A 1 77 ? -7.037 4.546 10.151 1.00 94.69 77 THR A N 1
ATOM 600 C CA . THR A 1 77 ? -6.118 3.437 10.445 1.00 94.69 77 THR A CA 1
ATOM 601 C C . THR A 1 77 ? -4.743 3.686 9.836 1.00 94.69 77 THR A C 1
ATOM 603 O O . THR A 1 77 ? -4.592 4.417 8.859 1.00 94.69 77 THR A O 1
ATOM 606 N N . ASP A 1 78 ? -3.718 3.069 10.416 1.00 94.81 78 ASP A N 1
ATOM 607 C CA . ASP A 1 78 ? -2.386 3.031 9.830 1.00 94.81 78 ASP A CA 1
ATOM 608 C C . ASP A 1 78 ? -2.315 1.944 8.736 1.00 94.81 78 ASP A C 1
ATOM 610 O O . ASP A 1 78 ? -2.800 0.826 8.943 1.00 94.81 78 ASP A O 1
ATOM 614 N N . PRO A 1 79 ? -1.661 2.211 7.593 1.00 94.31 79 PRO A N 1
ATOM 615 C CA . PRO A 1 79 ? -1.373 1.183 6.597 1.00 94.31 79 PRO A CA 1
ATOM 616 C C . PRO A 1 79 ? -0.528 0.039 7.171 1.00 94.31 79 PRO A C 1
ATOM 618 O O . PRO A 1 79 ? 0.298 0.239 8.065 1.00 94.31 79 PRO A O 1
ATOM 621 N N . GLY A 1 80 ? -0.696 -1.178 6.649 1.00 91.94 80 GLY A N 1
ATOM 622 C CA . GLY A 1 80 ? -0.088 -2.387 7.224 1.00 91.94 80 GLY A CA 1
ATOM 623 C C . GLY A 1 80 ? 1.440 -2.324 7.338 1.00 91.94 80 GLY A C 1
ATOM 624 O O . GLY A 1 80 ? 2.013 -2.676 8.367 1.00 91.94 80 GLY A O 1
ATOM 625 N N . GLU A 1 81 ? 2.120 -1.829 6.312 1.00 93.06 81 GLU A N 1
ATOM 626 C CA . GLU A 1 81 ? 3.567 -1.621 6.310 1.00 93.06 81 GLU A CA 1
ATOM 627 C C . GLU A 1 81 ? 4.020 -0.540 7.299 1.00 93.06 81 GLU A C 1
ATOM 629 O O . GLU A 1 81 ? 5.066 -0.690 7.936 1.00 93.06 81 GLU A O 1
ATOM 634 N N . VAL A 1 82 ? 3.207 0.502 7.505 1.00 94.75 82 VAL A N 1
ATOM 635 C CA . VAL A 1 82 ? 3.454 1.535 8.518 1.00 94.75 82 VAL A CA 1
ATOM 636 C C . VAL A 1 82 ? 3.288 0.941 9.914 1.00 94.75 82 VAL A C 1
ATOM 638 O O . VAL A 1 82 ? 4.119 1.198 10.781 1.00 94.75 82 VAL A O 1
ATOM 641 N N . ILE A 1 83 ? 2.290 0.080 10.128 1.00 94.00 83 ILE A N 1
ATOM 642 C CA . ILE A 1 83 ? 2.118 -0.680 11.374 1.00 94.00 83 ILE A CA 1
ATOM 643 C C . ILE A 1 83 ? 3.334 -1.567 11.637 1.00 94.00 83 ILE A C 1
ATOM 645 O O . ILE A 1 83 ? 3.857 -1.573 12.750 1.00 94.00 83 ILE A O 1
ATOM 649 N N . LEU A 1 84 ? 3.811 -2.305 10.630 1.00 94.50 84 LEU A N 1
ATOM 650 C CA . LEU A 1 84 ? 4.997 -3.152 10.768 1.00 94.50 84 LEU A CA 1
ATOM 651 C C . LEU A 1 84 ? 6.230 -2.328 11.155 1.00 94.50 84 LEU A C 1
ATOM 653 O O . LEU A 1 84 ? 6.990 -2.747 12.029 1.00 94.50 84 LEU A O 1
ATOM 657 N N . LEU A 1 85 ? 6.414 -1.155 10.546 1.00 96.31 85 LEU A N 1
ATOM 658 C CA . LEU A 1 85 ? 7.499 -0.236 10.879 1.00 96.31 85 LEU A CA 1
ATOM 659 C C . LEU A 1 85 ? 7.355 0.325 12.301 1.00 96.31 85 LEU A C 1
ATOM 661 O O . LEU A 1 85 ? 8.272 0.184 13.107 1.00 96.31 85 LEU A O 1
ATOM 665 N N . LYS A 1 86 ? 6.196 0.901 12.639 1.00 96.44 86 LYS A N 1
ATOM 666 C CA . LYS A 1 86 ? 5.894 1.452 13.969 1.00 96.44 86 LYS A CA 1
ATOM 667 C C . LYS A 1 86 ? 6.075 0.404 15.062 1.00 96.44 86 LYS A C 1
ATOM 669 O O . LYS A 1 86 ? 6.716 0.679 16.070 1.00 96.44 86 LYS A O 1
ATOM 674 N N . ARG A 1 87 ? 5.607 -0.826 14.828 1.00 95.50 87 ARG A N 1
ATOM 675 C CA . ARG A 1 87 ? 5.786 -1.960 15.742 1.00 95.50 87 ARG A CA 1
ATOM 676 C C . ARG A 1 87 ? 7.262 -2.280 15.972 1.00 95.50 87 ARG A C 1
ATOM 678 O O . ARG A 1 87 ? 7.645 -2.506 17.113 1.00 95.50 87 ARG A O 1
ATOM 685 N N . LYS A 1 88 ? 8.091 -2.279 14.921 1.00 96.56 88 LYS A N 1
ATOM 686 C CA . LYS A 1 88 ? 9.545 -2.485 15.057 1.00 96.56 88 LYS A CA 1
ATOM 687 C C . LYS A 1 88 ? 10.230 -1.354 15.828 1.00 96.56 88 LYS A C 1
ATOM 689 O O . LYS A 1 88 ? 11.209 -1.612 16.515 1.00 96.56 88 LYS A O 1
ATOM 694 N N . LEU A 1 89 ? 9.716 -0.131 15.723 1.00 97.25 89 LEU A N 1
ATOM 695 C CA . LEU A 1 89 ? 10.251 1.056 16.395 1.00 97.25 89 LEU A CA 1
ATOM 696 C C . LEU A 1 89 ? 9.658 1.297 17.796 1.00 97.25 89 LEU A C 1
ATOM 698 O O . LEU A 1 89 ? 10.055 2.244 18.467 1.00 97.25 89 LEU A O 1
ATOM 702 N N . GLY A 1 90 ? 8.714 0.464 18.248 1.00 95.69 90 GLY A N 1
ATOM 703 C CA . GLY A 1 90 ? 8.031 0.639 19.534 1.00 95.69 90 GLY A CA 1
ATOM 704 C C . GLY A 1 90 ? 7.061 1.826 19.577 1.00 95.69 90 GLY A C 1
ATOM 705 O O . GLY A 1 90 ? 6.715 2.298 20.656 1.00 95.69 90 GLY A O 1
ATOM 706 N N . TRP A 1 91 ? 6.628 2.331 18.421 1.00 96.88 91 TRP A N 1
ATOM 707 C CA . TRP A 1 91 ? 5.684 3.445 18.319 1.00 96.88 91 TRP A CA 1
ATOM 708 C C . TRP A 1 91 ? 4.232 2.969 18.385 1.00 96.88 91 TRP A C 1
ATOM 710 O O . TRP A 1 91 ? 3.905 1.848 17.986 1.00 96.88 91 TRP A O 1
ATOM 720 N N . SER A 1 92 ? 3.344 3.844 18.862 1.00 94.50 92 SER A N 1
ATOM 721 C CA . SER A 1 92 ? 1.902 3.598 18.831 1.00 94.50 92 SER A CA 1
ATOM 722 C C . SER A 1 92 ? 1.383 3.574 17.389 1.00 94.50 92 SER A C 1
ATOM 724 O O . SER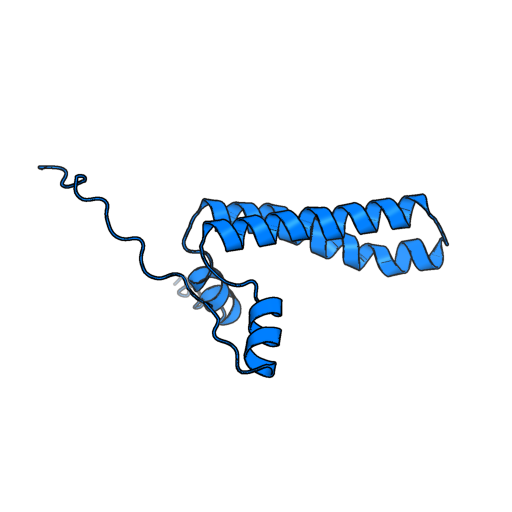 A 1 92 ? 1.833 4.338 16.533 1.00 94.50 92 SER A O 1
ATOM 726 N N . TYR A 1 93 ? 0.433 2.681 17.119 1.00 94.75 93 TYR A N 1
ATOM 727 C CA . TYR A 1 93 ? -0.217 2.534 15.818 1.00 94.75 93 TYR A CA 1
ATOM 728 C C . TYR A 1 93 ? -1.697 2.180 15.984 1.00 94.75 93 TYR A C 1
ATOM 730 O O . TYR A 1 93 ? -2.102 1.665 17.028 1.00 94.75 93 TYR A O 1
ATOM 738 N N . VAL A 1 94 ? -2.491 2.438 14.946 1.00 93.88 94 VAL A N 1
ATOM 739 C CA . VAL A 1 94 ? -3.927 2.129 14.901 1.00 93.88 94 VAL A CA 1
ATOM 740 C C . VAL A 1 94 ? -4.188 1.086 13.818 1.00 93.88 94 VAL A C 1
ATOM 742 O O . VAL A 1 94 ? -4.122 1.397 12.637 1.00 93.88 94 VAL A O 1
ATOM 745 N N . ASP A 1 95 ? -4.481 -0.154 14.212 1.00 91.75 95 ASP A N 1
ATOM 746 C CA . ASP A 1 95 ? -4.754 -1.250 13.263 1.00 91.75 95 ASP A CA 1
ATOM 747 C C . ASP A 1 95 ? -6.224 -1.297 12.822 1.00 91.75 95 ASP A C 1
ATOM 749 O O . ASP A 1 95 ? -6.531 -1.473 11.647 1.00 91.75 95 ASP A O 1
ATOM 753 N N . VAL A 1 96 ? -7.142 -1.084 13.766 1.00 91.75 96 VAL A N 1
ATOM 754 C CA . VAL A 1 96 ? -8.593 -1.059 13.542 1.00 91.75 96 VAL A CA 1
ATOM 755 C C . VAL A 1 96 ? -9.138 0.245 14.108 1.00 91.75 96 VAL A C 1
ATOM 757 O O . VAL A 1 96 ? -8.826 0.602 15.248 1.00 91.75 96 VAL A O 1
ATOM 760 N N . ALA A 1 97 ? -9.937 0.960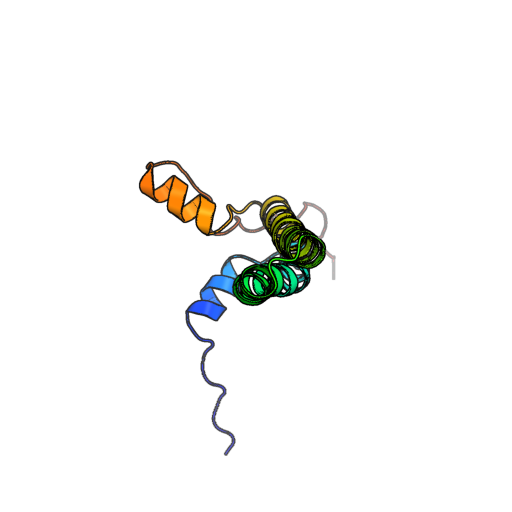 13.317 1.00 87.94 97 ALA A N 1
ATOM 761 C CA . ALA A 1 97 ? -10.549 2.205 13.752 1.00 87.94 97 ALA A CA 1
ATOM 762 C C . ALA A 1 97 ? -11.555 1.950 14.891 1.00 87.94 97 ALA A C 1
ATOM 764 O O . ALA A 1 97 ? -12.254 0.932 14.896 1.00 87.94 97 ALA A O 1
ATOM 765 N N . PRO A 1 98 ? -11.664 2.857 15.878 1.00 83.12 98 PRO A N 1
ATOM 766 C CA . PRO A 1 98 ? -12.708 2.757 16.885 1.00 83.12 98 PRO A CA 1
ATOM 767 C C . PRO A 1 98 ? -14.095 2.891 16.230 1.00 83.12 98 PRO A C 1
ATOM 769 O O . PRO A 1 98 ? -14.235 3.631 15.251 1.00 83.12 98 PRO A O 1
ATOM 772 N N . PRO A 1 99 ? -15.143 2.251 16.787 1.00 76.69 99 PRO A N 1
ATOM 773 C CA . PRO A 1 99 ? -16.495 2.362 16.256 1.00 76.69 99 PRO A CA 1
ATOM 774 C C . PRO A 1 99 ? -16.893 3.828 16.067 1.00 76.69 99 PRO A C 1
ATOM 776 O O . PRO A 1 99 ? -16.787 4.638 16.996 1.00 76.69 99 PRO A O 1
ATOM 779 N N . ARG A 1 100 ? -17.354 4.182 14.861 1.00 69.31 100 ARG A N 1
ATOM 780 C CA . ARG A 1 100 ? -17.798 5.546 14.555 1.00 69.31 100 ARG A CA 1
ATOM 781 C C . ARG A 1 100 ? -18.914 5.920 15.536 1.00 69.31 100 ARG A C 1
ATOM 783 O O . ARG A 1 100 ? -19.971 5.292 15.538 1.00 69.31 100 ARG A O 1
ATOM 790 N N . LYS A 1 101 ? -18.688 6.940 16.374 1.00 65.56 101 LYS A N 1
ATOM 791 C CA . LYS A 1 101 ? -19.719 7.451 17.292 1.00 65.56 101 LYS A CA 1
ATOM 792 C C . LYS A 1 101 ? -20.957 7.823 16.475 1.00 65.56 101 LYS A C 1
ATOM 794 O O . LYS A 1 101 ? -20.868 8.636 15.553 1.00 65.56 101 LYS A O 1
ATOM 799 N N . SER A 1 102 ? -22.102 7.230 16.805 1.00 56.31 102 SER A N 1
ATOM 800 C CA . SER A 1 102 ? -23.396 7.610 16.238 1.00 56.31 102 SER A CA 1
ATOM 801 C C . SER A 1 102 ? -23.603 9.111 16.439 1.00 56.31 102 SER A C 1
ATOM 803 O O . SER A 1 102 ? -23.505 9.599 17.567 1.00 56.31 102 SER A O 1
ATOM 805 N N . ARG A 1 103 ? -23.851 9.858 15.353 1.00 55.97 103 ARG A N 1
ATOM 806 C CA . ARG A 1 103 ? -24.161 11.291 15.455 1.00 55.97 103 ARG A CA 1
ATOM 807 C C . ARG A 1 103 ? -25.391 11.447 16.363 1.00 55.97 103 ARG A C 1
ATOM 809 O O . ARG A 1 103 ? -26.390 10.767 16.112 1.00 55.97 103 ARG A O 1
ATOM 816 N N . PRO A 1 104 ? -25.360 12.320 17.387 1.00 48.41 104 PRO A N 1
ATOM 817 C CA . PRO A 1 104 ? -26.563 12.648 18.140 1.00 48.41 104 PRO A CA 1
ATOM 818 C C . PRO A 1 104 ? -27.553 13.280 17.154 1.00 48.41 104 PRO A C 1
ATOM 820 O O . PRO A 1 104 ? -27.282 14.351 16.619 1.00 48.41 104 PRO A O 1
ATOM 823 N N . GLY A 1 105 ? -28.640 12.577 16.830 1.00 55.81 105 GLY A N 1
ATOM 824 C CA . GLY A 1 105 ? -29.662 13.074 15.900 1.00 55.81 105 GLY A CA 1
ATOM 825 C C . GLY A 1 105 ? -30.293 12.036 14.972 1.00 55.81 105 GLY A C 1
ATOM 826 O O . GLY A 1 105 ? -31.297 12.342 14.343 1.00 55.81 105 GLY A O 1
ATOM 827 N N . THR A 1 106 ? -29.777 10.806 14.889 1.00 54.53 106 THR A N 1
ATOM 828 C CA . THR A 1 106 ? -30.420 9.728 14.105 1.00 54.53 106 THR A CA 1
ATOM 829 C C . THR A 1 106 ? -31.230 8.776 14.989 1.00 54.53 106 THR A C 1
ATOM 831 O O . THR A 1 106 ? -31.227 7.568 14.784 1.00 54.53 106 THR A O 1
ATOM 834 N N . ALA A 1 107 ? -31.943 9.310 15.983 1.00 51.66 107 ALA A N 1
ATOM 835 C CA . ALA A 1 107 ? -33.091 8.605 16.537 1.00 51.66 107 ALA A CA 1
ATOM 836 C C . ALA A 1 107 ? -34.234 8.782 15.530 1.00 51.66 107 ALA A C 1
ATOM 838 O O . ALA A 1 107 ? -34.938 9.788 15.545 1.00 51.66 107 ALA A O 1
ATOM 839 N N . ARG A 1 108 ? -34.372 7.841 14.589 1.00 56.09 108 ARG A N 1
ATOM 840 C CA . ARG A 1 108 ? -35.629 7.708 13.852 1.00 56.09 108 ARG A CA 1
ATOM 841 C C . ARG A 1 108 ? -36.675 7.261 14.866 1.00 56.09 108 ARG A C 1
ATOM 843 O O . ARG A 1 108 ? -36.649 6.115 15.297 1.00 56.09 108 ARG A O 1
ATOM 850 N N . SER A 1 109 ? -37.541 8.186 15.260 1.00 49.69 109 SER A N 1
ATOM 851 C CA . SER A 1 109 ? -38.820 7.866 15.880 1.00 49.69 109 SER A CA 1
ATOM 852 C C . SER A 1 109 ? -39.600 6.985 14.904 1.00 49.69 109 SER A C 1
ATOM 854 O O . SER A 1 109 ? -39.957 7.441 13.817 1.00 49.69 109 SER A O 1
ATOM 856 N N . VAL A 1 110 ? -39.795 5.723 15.273 1.00 52.41 110 VAL A N 1
ATOM 857 C CA . VAL A 1 110 ? -40.850 4.851 14.748 1.00 52.41 110 VAL A CA 1
ATOM 858 C C . VAL A 1 110 ? -41.612 4.344 15.956 1.00 52.41 110 VAL A C 1
ATOM 860 O O . VAL A 1 110 ? -40.926 3.947 16.926 1.00 52.41 110 VAL A O 1
#

Secondary structure (DSSP, 8-state):
-PPPPPPPPHHHHHHHHH--SHHHHHHHHHHHHHHHHHHHTHHHHHHHT-HHHHHHHHHHHHHHHHHHHHHHHHHT---HHHHHHHHHHT----SSPPPPPPPTT-----

Sequence (110 aa):
MICPPHPPAKLVQGWMARHQDPTSFVLHMIGIPPTILGILMIPIYTYLFSLPVFLFSLVLFVGGYMIQFLGHALEGTDPGEVILLKRKLGWSYVDVAPPRKSRPGTARSV

pLDDT: mean 90.14, std 12.58, range [48.41, 98.5]

Foldseek 3Di:
DDPDDDDDDPVVVLVCQAQVDPQLVVLLVQLVVLLVVLVVLVVVCVVVVDPVSPVSSVCSNVVSVVSNVVSCVVQVFDDPVVVVVCVVVVHDGGSGRDPDPDPPPPPPDD